Protein AF-A0A948VA20-F1 (afdb_monomer_lite)

Foldseek 3Di:
DQAPVNDDDDDDDDPPDDDDDDDDDQLVQLLCLQQCQLQVQLPLSFWDNDAWDQDEPDPVDDGRDTDGHGNVVSQVVVCVVVVHHDCLSSLLDLSRDHDDDVSVVVSNCSRPPSVPNNVVSVVCVVVVGSDDDDPVVPPD

Structure (mmCIF, N/CA/C/O backbone):
data_AF-A0A948VA20-F1
#
_entry.id   AF-A0A948VA20-F1
#
loop_
_atom_site.group_PDB
_atom_site.id
_atom_site.type_symbol
_atom_site.label_atom_id
_atom_site.label_alt_id
_atom_site.label_comp_id
_atom_site.label_asym_id
_atom_site.label_entity_id
_atom_site.label_seq_id
_atom_site.pdbx_PDB_ins_code
_atom_site.Cartn_x
_atom_site.Cartn_y
_atom_site.Cartn_z
_atom_site.occupancy
_atom_site.B_iso_or_equiv
_atom_site.auth_seq_id
_atom_site.auth_comp_id
_atom_site.auth_asym_id
_atom_site.auth_atom_id
_atom_site.pdbx_PDB_model_num
ATOM 1 N N . GLU A 1 1 ? -3.959 -12.133 2.825 1.00 78.12 1 GLU A N 1
ATOM 2 C CA . GLU A 1 1 ? -4.826 -11.457 1.841 1.00 78.12 1 GLU A CA 1
ATOM 3 C C . GLU A 1 1 ? -4.855 -12.115 0.481 1.00 78.12 1 GLU A C 1
ATOM 5 O O . GLU A 1 1 ? -3.803 -12.298 -0.127 1.00 78.12 1 GLU A O 1
ATOM 10 N N . LYS A 1 2 ? -6.068 -12.437 0.014 1.00 84.75 2 LYS A N 1
ATOM 11 C CA . LYS A 1 2 ? -6.323 -13.165 -1.241 1.00 84.75 2 LYS A CA 1
ATOM 12 C C . LYS A 1 2 ? -5.873 -12.388 -2.480 1.00 84.75 2 LYS A C 1
ATOM 14 O O . LYS A 1 2 ? -5.293 -12.951 -3.403 1.00 84.75 2 LYS A O 1
ATOM 19 N N . PHE A 1 3 ? -6.108 -11.078 -2.486 1.00 91.06 3 PHE A N 1
ATOM 20 C CA . PHE A 1 3 ? -5.858 -10.225 -3.654 1.00 91.06 3 PHE A CA 1
ATOM 21 C C . PHE A 1 3 ? -4.788 -9.150 -3.421 1.00 91.06 3 PHE A C 1
ATOM 23 O O . PHE A 1 3 ? -4.441 -8.408 -4.345 1.00 91.06 3 PHE A O 1
ATOM 30 N N . GLY A 1 4 ? -4.266 -9.036 -2.195 1.00 93.75 4 GLY A N 1
ATOM 31 C CA . GLY A 1 4 ? -3.427 -7.905 -1.802 1.00 93.75 4 GLY A CA 1
ATOM 32 C C . GLY A 1 4 ? -4.128 -6.570 -2.103 1.00 93.75 4 GLY A C 1
ATOM 33 O O . GLY A 1 4 ? -5.341 -6.472 -1.930 1.00 93.75 4 GLY A O 1
ATOM 34 N N . PRO A 1 5 ? -3.418 -5.545 -2.612 1.00 96.06 5 PRO A N 1
ATOM 35 C CA . PRO A 1 5 ? -4.038 -4.262 -2.951 1.00 96.06 5 PRO A CA 1
ATOM 36 C C . PRO A 1 5 ? -4.839 -4.283 -4.268 1.00 96.06 5 PRO A C 1
ATOM 38 O O . PRO A 1 5 ? -5.338 -3.244 -4.693 1.00 96.06 5 PRO A O 1
ATOM 41 N N . ARG A 1 6 ? -4.952 -5.427 -4.963 1.00 95.06 6 ARG A N 1
ATOM 42 C CA . ARG A 1 6 ? -5.687 -5.554 -6.234 1.00 95.06 6 ARG A CA 1
ATOM 43 C C . ARG A 1 6 ? -7.166 -5.862 -5.981 1.00 95.06 6 ARG A C 1
ATOM 45 O O . ARG A 1 6 ? -7.696 -6.866 -6.449 1.00 95.06 6 ARG A O 1
ATOM 52 N N . VAL A 1 7 ? -7.820 -4.984 -5.230 1.00 95.19 7 VAL A N 1
ATOM 53 C CA . VAL A 1 7 ? -9.253 -5.029 -4.918 1.00 95.19 7 VAL A CA 1
ATOM 54 C C . VAL A 1 7 ? -9.805 -3.602 -4.887 1.00 95.19 7 VAL A C 1
ATOM 56 O O . VAL A 1 7 ? -9.100 -2.674 -4.492 1.00 95.19 7 VAL A O 1
ATOM 59 N N . ARG A 1 8 ? -11.051 -3.404 -5.333 1.00 96.12 8 ARG A N 1
ATOM 60 C CA . ARG A 1 8 ? -11.773 -2.131 -5.178 1.00 96.12 8 ARG A CA 1
ATOM 61 C C . ARG A 1 8 ? -12.792 -2.291 -4.060 1.00 96.12 8 ARG A C 1
ATOM 63 O O . ARG A 1 8 ? -13.467 -3.313 -3.995 1.00 96.12 8 ARG A O 1
ATOM 70 N N . LEU A 1 9 ? -12.875 -1.295 -3.187 1.00 96.12 9 LEU A N 1
ATOM 71 C CA . LEU A 1 9 ? -13.745 -1.321 -2.015 1.00 96.12 9 LEU A CA 1
ATOM 72 C C . LEU A 1 9 ? -15.011 -0.502 -2.274 1.00 96.12 9 LEU A C 1
ATOM 74 O O . LEU A 1 9 ? -14.952 0.567 -2.883 1.00 96.12 9 LEU A O 1
ATOM 78 N N . PHE A 1 10 ? -16.136 -0.996 -1.771 1.00 97.56 10 PHE A N 1
ATOM 79 C CA . PHE A 1 10 ? -17.429 -0.319 -1.742 1.00 97.56 10 PHE A CA 1
ATOM 80 C C . PHE A 1 10 ? -18.061 -0.550 -0.365 1.00 97.56 10 PHE A C 1
ATOM 82 O O . PHE A 1 10 ? -17.758 -1.551 0.283 1.00 97.56 10 PHE A O 1
ATOM 89 N N . LYS A 1 11 ? -18.899 0.378 0.105 1.00 97.31 11 LYS A N 1
ATOM 90 C CA . LYS A 1 11 ? -19.542 0.291 1.423 1.00 97.31 11 LYS A CA 1
ATOM 91 C C . LYS A 1 11 ? -20.985 0.782 1.366 1.00 97.31 11 LYS A C 1
ATOM 93 O O . LYS A 1 11 ? -21.271 1.752 0.669 1.00 97.31 11 LYS A O 1
ATOM 98 N N . VAL A 1 12 ? -21.853 0.124 2.130 1.00 97.88 12 VAL A N 1
ATOM 99 C CA . VAL A 1 12 ? -23.261 0.486 2.334 1.00 97.88 12 VAL A CA 1
ATOM 100 C C . VAL A 1 12 ? -23.460 0.761 3.818 1.00 97.88 12 VAL A C 1
ATOM 102 O O . VAL A 1 12 ? -22.980 -0.000 4.654 1.00 97.88 12 VAL A O 1
ATOM 105 N N . PHE A 1 13 ? -24.155 1.850 4.132 1.00 98.00 13 PHE A N 1
ATOM 106 C CA . PHE A 1 13 ? -24.581 2.165 5.491 1.00 98.00 13 PHE A CA 1
ATOM 107 C C . PHE A 1 13 ? -26.040 1.749 5.647 1.00 98.00 13 PHE A C 1
ATOM 109 O O . PHE A 1 13 ? -26.845 1.970 4.743 1.00 98.00 13 PHE A O 1
ATOM 116 N N . THR A 1 14 ? -26.367 1.112 6.764 1.00 97.88 14 THR A N 1
ATOM 117 C CA . THR A 1 14 ? -27.712 0.620 7.053 1.00 97.88 14 THR A CA 1
ATOM 118 C C . THR A 1 14 ? -27.929 0.588 8.559 1.00 97.88 14 THR A C 1
ATOM 120 O O . THR A 1 14 ? -26.983 0.348 9.306 1.00 97.88 14 THR A O 1
ATOM 123 N N . ASP A 1 15 ? -29.173 0.796 8.980 1.00 98.38 15 ASP A N 1
ATOM 124 C CA . ASP A 1 15 ? -29.603 0.630 10.371 1.00 98.38 15 ASP A CA 1
ATOM 125 C C . ASP A 1 15 ? -30.010 -0.821 10.688 1.00 98.38 15 ASP A C 1
ATOM 127 O O . ASP A 1 15 ? -30.439 -1.120 11.802 1.00 98.38 15 ASP A O 1
ATOM 131 N N . LEU A 1 16 ? -29.901 -1.739 9.715 1.00 98.31 16 LEU A N 1
ATOM 132 C CA . LEU A 1 16 ? -30.147 -3.162 9.937 1.00 98.31 16 LEU A CA 1
ATOM 133 C C . LEU A 1 16 ? -29.200 -3.677 11.040 1.00 98.31 16 LEU A C 1
ATOM 135 O O . LEU A 1 16 ? -27.983 -3.520 10.909 1.00 98.31 16 LEU A O 1
ATOM 139 N N . PRO A 1 17 ? -29.713 -4.324 12.102 1.00 97.50 17 PRO A N 1
ATOM 140 C CA . PRO A 1 17 ? -28.861 -4.902 13.131 1.00 97.50 17 PRO A CA 1
ATOM 141 C C . PRO A 1 17 ? -28.063 -6.073 12.546 1.00 97.50 17 PRO A C 1
ATOM 143 O O . PRO A 1 17 ? -28.632 -7.077 12.118 1.00 97.50 17 PRO A O 1
ATOM 146 N N . LEU A 1 18 ? -26.736 -5.942 12.535 1.00 97.56 18 LEU A N 1
ATOM 147 C CA . LEU A 1 18 ? -25.792 -6.937 12.025 1.00 97.56 18 LEU A CA 1
ATOM 148 C C . LEU A 1 18 ? -24.706 -7.211 13.071 1.00 97.56 18 LEU A C 1
ATOM 150 O O . LEU A 1 18 ? -24.316 -6.317 13.821 1.00 97.56 18 LEU A O 1
ATOM 154 N N . SER A 1 19 ? -24.194 -8.442 13.109 1.00 97.31 19 SER A N 1
ATOM 155 C CA . SER A 1 19 ? -22.979 -8.759 13.865 1.00 97.31 19 SER A CA 1
ATOM 156 C C . SER A 1 19 ? -21.757 -8.162 13.168 1.00 97.31 19 SER A C 1
ATOM 158 O O . SER A 1 19 ? -21.627 -8.283 11.951 1.00 97.31 19 SER A O 1
ATOM 160 N N . TYR A 1 20 ? -20.850 -7.554 13.932 1.00 96.44 20 TYR A N 1
ATOM 161 C CA . TYR A 1 20 ? -19.605 -7.002 13.398 1.00 96.44 20 TYR A CA 1
ATOM 162 C C . TYR A 1 20 ? -18.519 -8.073 13.278 1.00 96.44 20 TYR A C 1
ATOM 164 O O . TYR A 1 20 ? -18.370 -8.913 14.166 1.00 96.44 20 TYR A O 1
ATOM 172 N N . ASP A 1 21 ? -17.721 -7.986 12.215 1.00 96.56 21 ASP A N 1
ATOM 173 C CA . ASP A 1 21 ? -16.484 -8.753 12.084 1.00 96.56 21 ASP A CA 1
ATOM 174 C C . ASP A 1 21 ? -15.388 -8.210 13.016 1.00 96.56 21 ASP A C 1
ATOM 176 O O . ASP A 1 21 ? -15.389 -7.038 13.411 1.00 96.56 21 ASP A O 1
ATOM 180 N N . SER A 1 22 ? -14.407 -9.055 13.335 1.00 95.31 22 SER A N 1
ATOM 181 C CA . SER A 1 22 ? -13.212 -8.660 14.083 1.00 95.31 22 SER A CA 1
ATOM 182 C C . SER A 1 22 ? -12.044 -8.310 13.165 1.00 95.31 22 SER A C 1
ATOM 184 O O . SER A 1 22 ? -11.880 -8.869 12.083 1.00 95.31 22 SER A O 1
ATOM 186 N N . TYR A 1 23 ? -11.170 -7.421 13.632 1.00 93.00 23 TYR A N 1
ATOM 187 C CA . TYR A 1 23 ? -9.907 -7.141 12.957 1.00 93.00 23 TYR A CA 1
ATOM 188 C C . TYR A 1 23 ? -8.955 -8.348 13.027 1.00 93.00 23 TYR A C 1
ATOM 190 O O . TYR A 1 23 ? -8.608 -8.799 14.118 1.00 93.00 23 TYR A O 1
ATOM 198 N N . GLU A 1 24 ? -8.474 -8.816 11.871 1.00 91.12 24 GLU A N 1
ATOM 199 C CA . GLU A 1 24 ? -7.494 -9.903 11.769 1.00 91.12 24 GLU A CA 1
ATOM 200 C C . GLU A 1 24 ? -6.161 -9.422 11.156 1.00 91.12 24 GLU A C 1
ATOM 202 O O . GLU A 1 24 ? -6.046 -9.275 9.934 1.00 91.12 24 GLU A O 1
ATOM 207 N N . PRO A 1 25 ? -5.111 -9.181 11.964 1.00 90.69 25 PRO A N 1
ATOM 208 C CA . PRO A 1 25 ? -3.796 -8.827 11.440 1.00 90.69 25 PRO A CA 1
ATOM 209 C C . PRO A 1 25 ? -3.119 -10.023 10.750 1.00 90.69 25 PRO A C 1
ATOM 211 O O . PRO A 1 25 ? -3.191 -11.166 11.205 1.00 90.69 25 PRO A O 1
ATOM 214 N N . PHE A 1 26 ? -2.394 -9.751 9.661 1.00 92.06 26 PHE A N 1
ATOM 215 C CA . PHE A 1 26 ? -1.702 -10.779 8.866 1.00 92.06 26 PHE A CA 1
ATOM 216 C C . PHE A 1 26 ? -0.221 -10.465 8.573 1.00 92.06 26 PHE A C 1
ATOM 218 O O . PHE A 1 26 ? 0.343 -11.005 7.625 1.00 92.06 26 PHE A O 1
ATOM 225 N N . GLY A 1 27 ? 0.407 -9.585 9.362 1.00 93.56 27 GLY A N 1
ATOM 226 C CA . GLY A 1 27 ? 1.838 -9.246 9.243 1.00 93.56 27 GLY A CA 1
ATOM 227 C C . GLY A 1 27 ? 2.180 -8.186 8.185 1.00 93.56 27 GLY A C 1
ATOM 228 O O . GLY A 1 27 ? 3.347 -7.946 7.885 1.00 93.56 27 GLY A O 1
ATOM 229 N N . VAL A 1 28 ? 1.177 -7.531 7.584 1.00 94.69 28 VAL A N 1
ATOM 230 C CA . VAL A 1 28 ? 1.397 -6.536 6.515 1.00 94.69 28 VAL A CA 1
ATOM 231 C C . VAL A 1 28 ? 2.190 -5.321 6.974 1.00 94.69 28 VAL A C 1
ATOM 233 O O . VAL A 1 28 ? 2.962 -4.766 6.196 1.00 94.69 28 VAL A O 1
ATOM 236 N N . THR A 1 29 ? 2.005 -4.895 8.222 1.00 95.06 29 THR A N 1
ATOM 237 C CA . THR A 1 29 ? 2.661 -3.705 8.762 1.00 95.06 29 THR A CA 1
ATOM 238 C C . THR A 1 29 ? 4.165 -3.931 8.843 1.00 95.06 29 THR A C 1
ATOM 240 O O . THR A 1 29 ? 4.948 -3.112 8.362 1.00 95.06 29 THR A O 1
ATOM 243 N N . GLU A 1 30 ? 4.574 -5.065 9.396 1.00 95.06 30 GLU A N 1
ATOM 244 C CA . GLU A 1 30 ? 5.967 -5.467 9.549 1.00 95.06 30 GLU A CA 1
ATOM 245 C C . GLU A 1 30 ? 6.618 -5.699 8.183 1.00 95.06 30 GLU A C 1
ATOM 247 O O . GLU A 1 30 ? 7.685 -5.144 7.908 1.00 95.06 30 GLU A O 1
ATOM 252 N N . PHE A 1 31 ? 5.920 -6.399 7.283 1.00 95.75 31 PHE A N 1
ATOM 253 C CA . PHE A 1 31 ? 6.387 -6.613 5.917 1.00 95.75 31 PHE A CA 1
ATOM 254 C C . PHE A 1 31 ? 6.616 -5.287 5.174 1.00 95.75 31 PHE A C 1
ATOM 256 O O . PHE A 1 31 ? 7.641 -5.085 4.517 1.00 95.75 31 PHE A O 1
ATOM 263 N N . CYS A 1 32 ? 5.683 -4.336 5.285 1.00 96.56 32 CYS A N 1
ATOM 264 C CA . CYS A 1 32 ? 5.785 -3.036 4.621 1.00 96.56 32 CYS A CA 1
ATOM 265 C C . CYS A 1 32 ? 6.960 -2.190 5.134 1.00 96.56 32 CYS A C 1
ATOM 267 O O . CYS A 1 32 ? 7.576 -1.489 4.327 1.00 96.56 32 CYS A O 1
ATOM 269 N N . ARG A 1 33 ? 7.321 -2.293 6.425 1.00 95.44 33 ARG A N 1
ATOM 270 C CA . ARG A 1 33 ? 8.481 -1.583 7.002 1.00 95.44 33 ARG A CA 1
ATOM 271 C C . ARG A 1 33 ? 9.795 -1.959 6.314 1.00 95.44 33 ARG A C 1
ATOM 273 O O . ARG A 1 33 ? 10.649 -1.090 6.132 1.00 95.44 33 ARG A O 1
ATOM 280 N N . VAL A 1 34 ? 9.949 -3.220 5.903 1.00 94.69 34 VAL A N 1
ATOM 281 C CA . VAL A 1 34 ? 11.165 -3.705 5.226 1.00 94.69 34 VAL A CA 1
ATOM 282 C C . VAL A 1 34 ? 11.067 -3.659 3.701 1.00 94.69 34 VAL A C 1
ATOM 284 O O . VAL A 1 34 ? 12.068 -3.406 3.038 1.00 94.69 34 VAL A O 1
ATOM 287 N N . CYS A 1 35 ? 9.879 -3.872 3.127 1.00 95.88 35 CYS A N 1
ATOM 288 C CA . CYS A 1 35 ? 9.719 -4.080 1.689 1.00 95.88 35 CYS A CA 1
ATOM 289 C C . CYS A 1 35 ? 9.947 -2.819 0.850 1.00 95.88 35 CYS A C 1
ATOM 291 O O . CYS A 1 35 ? 10.708 -2.860 -0.113 1.00 95.88 35 CYS A O 1
ATOM 293 N N . LYS A 1 36 ? 9.255 -1.715 1.164 1.00 96.19 36 LYS A N 1
ATOM 294 C CA . LYS A 1 36 ? 9.350 -0.399 0.485 1.00 96.19 36 LYS A CA 1
ATOM 295 C C . LYS A 1 36 ? 9.220 -0.399 -1.055 1.00 96.19 36 LYS A C 1
ATOM 297 O O . LYS A 1 36 ? 9.374 0.643 -1.689 1.00 96.19 36 LYS A O 1
ATOM 302 N N . LYS A 1 37 ? 8.862 -1.524 -1.682 1.00 96.44 37 LYS A N 1
ATOM 303 C CA . LYS A 1 37 ? 8.847 -1.704 -3.143 1.00 96.44 37 LYS A CA 1
ATOM 304 C C . LYS A 1 37 ? 7.877 -0.757 -3.854 1.00 96.44 37 LYS A C 1
ATOM 306 O O . LYS A 1 37 ? 8.173 -0.245 -4.932 1.00 96.44 37 LYS A O 1
ATOM 311 N N . CYS A 1 38 ? 6.733 -0.461 -3.238 1.00 97.69 38 CYS A N 1
ATOM 312 C CA . CYS A 1 38 ? 5.790 0.526 -3.764 1.00 97.69 38 CYS A CA 1
ATOM 313 C C . CYS A 1 38 ? 6.377 1.948 -3.796 1.00 97.69 38 CYS A C 1
ATOM 315 O O . CYS A 1 38 ? 6.131 2.658 -4.769 1.00 97.69 38 CYS A O 1
ATOM 317 N N . ALA A 1 39 ? 7.171 2.340 -2.793 1.00 98.06 39 ALA A N 1
ATOM 318 C CA . ALA A 1 39 ? 7.858 3.630 -2.756 1.00 98.06 39 ALA A CA 1
ATOM 319 C C . ALA A 1 39 ? 8.948 3.715 -3.829 1.00 98.06 39 ALA A C 1
ATOM 321 O O . ALA A 1 39 ? 8.942 4.651 -4.629 1.00 98.06 39 ALA A O 1
ATOM 322 N N . ILE A 1 40 ? 9.781 2.673 -3.937 1.00 96.56 40 ILE A N 1
ATOM 323 C CA . ILE A 1 40 ? 10.849 2.566 -4.946 1.00 96.56 40 ILE A CA 1
ATOM 324 C C . ILE A 1 40 ? 10.293 2.743 -6.365 1.00 96.56 40 ILE A C 1
ATOM 326 O O . ILE A 1 40 ? 10.822 3.520 -7.156 1.00 96.56 40 ILE A O 1
ATOM 330 N N . HIS A 1 41 ? 9.194 2.061 -6.694 1.00 96.69 41 HIS A N 1
ATOM 331 C CA . HIS A 1 41 ? 8.619 2.089 -8.043 1.00 96.69 41 HIS A CA 1
ATOM 332 C C . HIS A 1 41 ? 7.554 3.174 -8.261 1.00 96.69 41 HIS 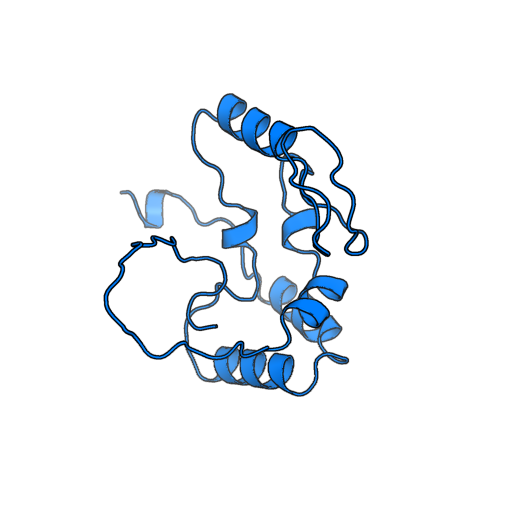A C 1
ATOM 334 O O . HIS A 1 41 ? 6.902 3.186 -9.312 1.00 96.69 41 HIS A O 1
ATOM 340 N N . CYS A 1 42 ? 7.337 4.071 -7.297 1.00 97.94 42 CYS A N 1
ATOM 341 C CA . CYS A 1 42 ? 6.404 5.177 -7.464 1.00 97.94 42 CYS A CA 1
ATOM 342 C C . CYS A 1 42 ? 6.997 6.209 -8.444 1.00 97.94 42 CYS A C 1
ATOM 344 O O . CYS A 1 42 ? 7.981 6.866 -8.108 1.00 97.94 42 CYS A O 1
ATOM 346 N N . PRO A 1 43 ? 6.417 6.421 -9.639 1.00 97.50 43 PRO A N 1
ATOM 347 C CA . PRO A 1 43 ? 7.015 7.318 -10.632 1.00 97.50 43 PRO A CA 1
ATOM 348 C C . PRO A 1 43 ? 7.013 8.792 -10.197 1.00 97.50 43 PRO A C 1
ATOM 350 O O . PRO A 1 43 ? 7.842 9.564 -10.662 1.00 97.50 43 PRO A O 1
ATOM 353 N N . SER A 1 44 ? 6.108 9.183 -9.297 1.00 97.75 44 SER A N 1
ATOM 354 C CA . SER A 1 44 ? 6.037 10.533 -8.727 1.00 97.75 44 SER A CA 1
ATOM 355 C C . SER A 1 44 ? 6.706 10.670 -7.359 1.00 97.75 44 SER A C 1
ATOM 357 O O . SER A 1 44 ? 6.668 11.755 -6.781 1.00 97.75 44 SER A O 1
ATOM 359 N N . GLN A 1 45 ? 7.284 9.584 -6.825 1.00 97.81 45 GLN A N 1
ATOM 360 C CA . GLN A 1 45 ? 7.865 9.534 -5.477 1.00 97.81 45 GLN A CA 1
ATOM 361 C C . GLN A 1 45 ? 6.906 10.095 -4.407 1.00 97.81 45 GLN A C 1
ATOM 363 O O . GLN A 1 45 ? 7.276 10.885 -3.541 1.00 97.81 45 GLN A O 1
ATOM 368 N N . ALA A 1 46 ? 5.631 9.708 -4.512 1.00 97.94 46 ALA A N 1
ATOM 369 C CA . ALA A 1 46 ? 4.561 10.138 -3.616 1.00 97.94 46 ALA A CA 1
ATOM 370 C C . ALA A 1 46 ? 4.472 9.311 -2.323 1.00 97.94 46 ALA A C 1
ATOM 372 O O . ALA A 1 46 ? 3.884 9.775 -1.351 1.00 97.94 46 ALA A O 1
ATOM 373 N N . ILE A 1 47 ? 5.008 8.090 -2.309 1.00 98.12 47 ILE A N 1
ATOM 374 C CA . ILE A 1 47 ? 4.917 7.169 -1.167 1.00 98.12 47 ILE A CA 1
ATOM 375 C C . ILE A 1 47 ? 6.185 7.325 -0.309 1.00 98.12 47 ILE A C 1
ATOM 377 O O . ILE A 1 47 ? 7.282 7.285 -0.872 1.00 98.12 47 ILE A O 1
ATOM 381 N N . PRO A 1 48 ? 6.073 7.493 1.021 1.00 96.69 48 PRO A N 1
ATOM 382 C CA . PRO A 1 48 ? 7.229 7.693 1.890 1.00 96.69 48 PRO A CA 1
ATOM 383 C C . PRO A 1 48 ? 8.046 6.406 2.090 1.00 96.69 48 PRO A C 1
ATOM 385 O O . PRO A 1 48 ? 7.515 5.298 2.057 1.00 96.69 48 PRO A O 1
ATOM 388 N N . TYR A 1 49 ? 9.343 6.568 2.371 1.00 96.00 49 TYR A N 1
ATOM 389 C CA . TYR A 1 49 ? 10.251 5.481 2.781 1.00 96.00 49 TYR A CA 1
ATOM 390 C C . TYR A 1 49 ? 10.370 5.327 4.307 1.00 96.00 49 TYR A C 1
ATOM 392 O O . TYR A 1 49 ? 10.977 4.357 4.774 1.00 96.00 49 TYR A O 1
ATOM 400 N N . GLY A 1 50 ? 9.885 6.320 5.058 1.00 91.38 50 GLY A N 1
ATOM 401 C CA . GLY A 1 50 ? 10.027 6.422 6.509 1.00 91.38 50 GLY A CA 1
ATOM 402 C C . GLY A 1 50 ? 8.997 5.611 7.290 1.00 91.38 50 GLY A C 1
ATOM 403 O O . GLY A 1 50 ? 8.247 4.805 6.733 1.00 91.38 50 GLY A O 1
ATOM 404 N N . ASP A 1 51 ? 8.976 5.842 8.597 1.00 95.75 51 ASP A N 1
ATOM 405 C CA . ASP A 1 51 ? 8.007 5.234 9.500 1.00 95.75 51 ASP A CA 1
ATOM 406 C C . ASP A 1 51 ? 6.615 5.860 9.373 1.00 95.75 51 ASP A C 1
ATOM 408 O O . ASP A 1 51 ? 6.422 6.930 8.791 1.00 95.75 51 ASP A O 1
ATOM 412 N N . MET A 1 52 ? 5.625 5.155 9.919 1.00 97.25 52 MET A N 1
ATOM 413 C CA . MET A 1 52 ? 4.288 5.709 10.091 1.00 97.25 52 MET A CA 1
ATOM 414 C C . MET A 1 52 ? 4.330 6.893 11.058 1.00 97.25 52 MET A C 1
ATOM 416 O O . MET A 1 52 ? 5.085 6.893 12.026 1.00 97.25 52 MET A O 1
ATOM 420 N N . THR A 1 53 ? 3.463 7.865 10.819 1.00 97.44 53 THR A N 1
ATOM 421 C CA . THR A 1 53 ? 3.263 9.037 11.679 1.00 97.44 53 THR A CA 1
ATOM 422 C C . THR A 1 53 ? 1.766 9.232 11.908 1.00 97.44 53 THR A C 1
ATOM 424 O O . THR A 1 53 ? 0.961 8.536 11.287 1.00 97.44 53 THR A O 1
ATOM 427 N N . THR A 1 54 ? 1.380 10.129 12.811 1.00 98.12 54 THR A N 1
ATOM 428 C CA . THR A 1 54 ? 0.002 10.623 12.964 1.00 98.12 54 THR A CA 1
ATOM 429 C C . THR A 1 54 ? -0.254 11.888 12.152 1.00 98.12 54 THR A C 1
ATOM 431 O O . THR A 1 54 ? -1.413 12.239 11.941 1.00 98.12 54 THR A O 1
ATOM 434 N N . GLU A 1 55 ? 0.799 12.533 11.649 1.00 97.25 55 GLU A N 1
ATOM 435 C CA . GLU A 1 55 ? 0.720 13.833 10.986 1.00 97.25 55 GLU A CA 1
ATOM 436 C C . GLU A 1 55 ? 0.758 13.710 9.463 1.00 97.25 55 GLU A C 1
ATOM 438 O O . GLU A 1 55 ? 1.723 13.212 8.878 1.00 97.25 55 GLU A O 1
ATOM 443 N N . GLY A 1 56 ? -0.298 14.198 8.812 1.00 94.88 56 GLY A N 1
ATOM 444 C CA . GLY A 1 56 ? -0.333 14.392 7.370 1.00 94.88 56 GLY A CA 1
ATOM 445 C C . GLY A 1 56 ? 0.600 15.510 6.905 1.00 94.88 56 GLY A C 1
ATOM 446 O O . GLY A 1 56 ? 0.920 16.431 7.651 1.00 94.88 56 GLY A O 1
ATOM 447 N N . HIS A 1 57 ? 1.022 15.451 5.644 1.00 91.75 57 HIS A N 1
ATOM 448 C CA . HIS A 1 57 ? 1.952 16.430 5.073 1.00 91.75 57 HIS A CA 1
ATOM 449 C C . HIS A 1 57 ? 1.252 17.593 4.352 1.00 91.75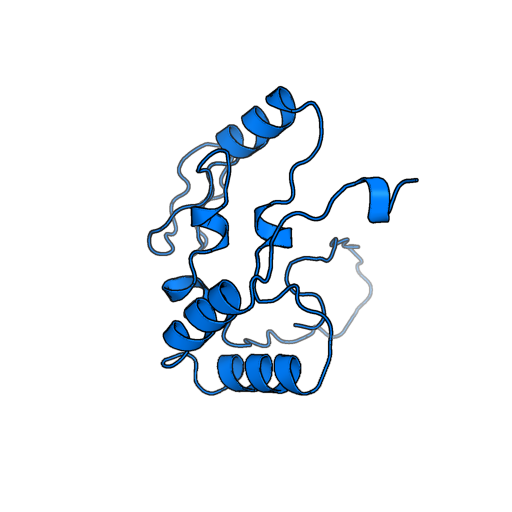 57 HIS A C 1
ATOM 451 O O . HIS A 1 57 ? 1.900 18.588 4.039 1.00 91.75 57 HIS A O 1
ATOM 457 N N . ASN A 1 58 ? -0.042 17.465 4.044 1.00 94.19 58 ASN A N 1
ATOM 458 C CA . ASN A 1 58 ? -0.852 18.504 3.402 1.00 94.19 58 ASN A CA 1
ATOM 459 C C . ASN A 1 58 ? -2.356 18.299 3.660 1.00 94.19 58 ASN A C 1
ATOM 461 O O . ASN A 1 58 ? -2.765 17.330 4.298 1.00 94.19 58 ASN A O 1
ATOM 465 N N . ILE A 1 59 ? -3.187 19.194 3.116 1.00 96.12 59 ILE A N 1
ATOM 466 C CA . ILE A 1 59 ? -4.656 19.160 3.249 1.00 96.12 59 ILE A CA 1
ATOM 467 C C . ILE A 1 59 ? -5.300 17.897 2.662 1.00 96.12 59 ILE A C 1
ATOM 469 O O . ILE A 1 59 ? -6.405 17.525 3.044 1.00 96.12 59 ILE A O 1
ATOM 473 N N . SER A 1 60 ? -4.603 17.210 1.754 1.00 96.88 60 SER A N 1
ATOM 474 C CA . SER A 1 60 ? -5.053 15.948 1.162 1.00 96.88 60 SER A CA 1
ATOM 475 C C . SER A 1 60 ? -4.826 14.755 2.107 1.00 96.88 60 SER A C 1
ATOM 477 O O . SER A 1 60 ? -4.975 13.593 1.719 1.00 96.88 60 SER A O 1
ATOM 479 N N . ASN A 1 61 ? -4.423 14.999 3.355 1.00 97.12 61 ASN A N 1
ATOM 480 C CA . ASN A 1 61 ? -4.217 13.994 4.382 1.00 97.12 61 ASN A CA 1
ATOM 481 C C . ASN A 1 61 ? -5.122 14.249 5.593 1.00 97.12 61 ASN A C 1
ATOM 483 O O . ASN A 1 61 ? -5.155 15.339 6.147 1.00 97.12 61 ASN A O 1
ATOM 487 N N . HIS A 1 62 ? -5.802 13.199 6.054 1.00 96.38 62 HIS A N 1
ATOM 488 C CA . HIS A 1 62 ? -6.519 13.213 7.328 1.00 96.38 62 HIS A CA 1
ATOM 489 C C . HIS A 1 62 ? -5.591 12.746 8.457 1.00 96.38 62 HIS A C 1
ATOM 491 O O . HIS A 1 62 ? -5.380 11.528 8.581 1.00 96.38 62 HIS A O 1
ATOM 497 N N . SER A 1 63 ? -5.042 13.705 9.213 1.00 97.06 63 SER A N 1
ATOM 498 C CA . SER A 1 63 ? -4.174 13.504 10.388 1.00 97.06 63 SER A CA 1
ATOM 499 C C . SER A 1 63 ? -4.892 12.797 11.552 1.00 97.06 63 SER A C 1
ATOM 501 O O . SER A 1 63 ? -6.099 12.556 11.507 1.00 97.06 63 SER A O 1
ATOM 503 N N . GLY A 1 64 ? -4.140 12.424 12.590 1.00 97.44 64 GLY A N 1
ATOM 504 C CA . GLY A 1 64 ? -4.642 11.794 13.818 1.00 97.44 64 GLY A CA 1
ATOM 505 C C . GLY A 1 64 ? -4.702 10.263 13.786 1.00 97.44 64 GLY A C 1
ATOM 506 O O . GLY A 1 64 ? -5.001 9.638 14.797 1.00 97.44 64 GLY A O 1
ATOM 507 N N . VAL A 1 65 ? -4.384 9.637 12.648 1.00 96.69 65 VAL A N 1
ATOM 508 C CA . VAL A 1 65 ? -4.320 8.170 12.509 1.00 96.69 65 VAL A CA 1
ATOM 509 C C . VAL A 1 65 ? -2.894 7.750 12.179 1.00 96.69 65 VAL A C 1
ATOM 511 O O . VAL A 1 65 ? -2.299 8.297 11.251 1.00 96.69 65 VAL A O 1
ATOM 514 N N . LEU A 1 66 ? -2.356 6.761 12.899 1.00 97.38 66 LEU A N 1
ATOM 515 C CA . LEU A 1 66 ? -1.024 6.218 12.632 1.00 97.38 66 LEU A CA 1
ATOM 516 C C . LEU A 1 66 ? -1.012 5.458 11.296 1.00 97.38 66 LEU A C 1
ATOM 518 O O . LEU A 1 66 ? -1.612 4.390 11.185 1.00 97.38 66 LEU A O 1
ATOM 522 N N . LYS A 1 67 ? -0.347 6.009 10.274 1.00 97.06 67 LYS A N 1
ATOM 523 C CA . LYS A 1 67 ? -0.202 5.390 8.941 1.00 97.06 67 LYS A CA 1
ATOM 524 C C . LYS A 1 67 ? 0.958 5.999 8.151 1.00 97.06 67 LYS A C 1
ATOM 526 O O . LYS A 1 67 ? 1.549 7.002 8.546 1.00 97.06 67 LYS A O 1
ATOM 531 N N . TRP A 1 68 ? 1.273 5.406 7.001 1.00 97.75 68 TRP A N 1
ATOM 532 C CA . TRP A 1 68 ? 2.148 6.029 6.006 1.00 97.75 68 TRP A CA 1
ATOM 533 C C . TRP A 1 68 ? 1.363 7.052 5.185 1.00 97.75 68 TRP A C 1
ATOM 535 O O . TRP A 1 68 ? 0.538 6.692 4.342 1.00 97.75 68 TRP A O 1
ATOM 545 N N . TYR A 1 69 ? 1.621 8.335 5.418 1.00 97.69 69 TYR A N 1
ATOM 546 C CA . TYR A 1 69 ? 1.002 9.416 4.659 1.00 97.69 69 TYR A CA 1
ATOM 547 C C . TYR A 1 69 ? 1.695 9.593 3.309 1.00 97.69 69 TYR A C 1
ATOM 549 O O . TYR A 1 69 ? 2.853 9.991 3.227 1.00 97.69 69 TYR A O 1
ATOM 557 N N . SER A 1 70 ? 0.982 9.281 2.227 1.00 97.00 70 SER A N 1
ATOM 558 C CA . SER A 1 70 ? 1.458 9.562 0.870 1.00 97.00 70 SER A CA 1
ATOM 559 C C . SER A 1 70 ? 1.123 10.995 0.459 1.00 97.00 70 SER A C 1
ATOM 561 O O . SER A 1 70 ? 0.088 11.546 0.839 1.00 97.00 70 SER A O 1
ATOM 563 N N . ASN A 1 71 ? 1.971 11.583 -0.382 1.00 97.75 71 ASN A N 1
ATOM 564 C CA . ASN A 1 71 ? 1.699 12.854 -1.037 1.00 97.75 71 ASN A CA 1
ATOM 565 C C . ASN A 1 71 ? 0.749 12.626 -2.229 1.00 97.75 71 ASN A C 1
ATOM 567 O O . ASN A 1 71 ? 1.172 12.374 -3.361 1.00 97.75 71 ASN A O 1
ATOM 571 N N . TYR A 1 72 ? -0.556 12.676 -1.962 1.00 96.88 72 TYR A N 1
ATOM 572 C CA . TYR A 1 72 ? -1.580 12.401 -2.973 1.00 96.88 72 TYR A CA 1
ATOM 573 C C . TYR A 1 72 ? -1.637 13.452 -4.086 1.00 96.88 72 TYR A C 1
ATOM 575 O O . TYR A 1 72 ? -1.985 13.107 -5.212 1.00 96.88 72 TYR A O 1
ATOM 583 N N . GLU A 1 73 ? -1.209 14.687 -3.825 1.00 97.56 73 GLU A N 1
ATOM 584 C CA . GLU A 1 73 ? -1.112 15.737 -4.846 1.00 97.56 73 GLU A CA 1
ATOM 585 C C . GLU A 1 73 ? -0.059 15.376 -5.900 1.00 97.56 73 GLU A C 1
ATOM 587 O O . GLU A 1 73 ? -0.359 15.389 -7.092 1.00 97.56 73 GLU A O 1
ATOM 592 N N . LYS A 1 74 ? 1.135 14.920 -5.488 1.00 97.62 74 LYS A N 1
ATOM 593 C CA . LYS A 1 74 ? 2.154 14.387 -6.414 1.00 97.62 74 LYS A CA 1
ATOM 594 C C . LYS A 1 74 ? 1.659 13.162 -7.183 1.00 97.62 74 LYS A C 1
ATOM 596 O O . LYS A 1 74 ? 1.985 12.988 -8.358 1.00 97.62 74 LYS A O 1
ATOM 601 N N . CYS A 1 75 ? 0.899 12.281 -6.531 1.00 98.00 75 CYS A N 1
ATOM 602 C CA . CYS A 1 75 ? 0.294 11.123 -7.194 1.00 98.00 75 CYS A CA 1
ATOM 603 C C . CYS A 1 75 ? -0.676 11.565 -8.300 1.00 98.00 75 CYS A C 1
ATOM 605 O O . CYS A 1 75 ? -0.557 11.115 -9.440 1.00 98.00 75 CYS A O 1
ATOM 607 N N . PHE A 1 76 ? -1.576 12.495 -7.986 1.00 97.50 76 PHE A N 1
ATOM 608 C CA . PHE A 1 76 ? -2.579 12.991 -8.920 1.00 97.50 76 PHE A CA 1
ATOM 609 C C . PHE A 1 76 ? -1.975 13.831 -10.055 1.00 97.50 76 PHE A C 1
ATOM 611 O O . PHE A 1 76 ? -2.353 13.665 -11.211 1.00 97.50 76 PHE A O 1
ATOM 618 N N . GLN A 1 77 ? -0.961 14.655 -9.774 1.00 97.56 77 GLN A N 1
ATOM 619 C CA . GLN A 1 77 ? -0.203 15.371 -10.809 1.00 97.56 77 GLN A CA 1
ATOM 620 C C . GLN A 1 77 ? 0.394 14.412 -11.847 1.00 97.56 77 GLN A C 1
ATOM 622 O O . GLN A 1 77 ? 0.395 14.704 -13.043 1.00 97.56 77 GLN A O 1
ATOM 627 N N . PHE A 1 78 ? 0.868 13.240 -11.415 1.00 98.19 78 PHE A N 1
ATOM 628 C CA . PHE A 1 78 ? 1.353 12.225 -12.344 1.00 98.19 78 PHE A CA 1
ATOM 629 C C . PHE A 1 78 ? 0.234 11.642 -13.209 1.00 98.19 78 PHE A C 1
ATOM 631 O O . PHE A 1 78 ? 0.454 11.471 -14.404 1.00 98.19 78 PHE A O 1
ATOM 638 N N . TRP A 1 79 ? -0.956 11.398 -12.649 1.00 98.00 79 TRP A N 1
ATOM 639 C CA . TRP A 1 79 ? -2.128 10.959 -13.422 1.00 98.00 79 TRP A CA 1
ATOM 640 C C . TRP A 1 79 ? -2.490 11.982 -14.500 1.00 98.00 79 TRP A C 1
ATOM 642 O O . TRP A 1 79 ? -2.631 11.626 -15.668 1.00 98.00 79 TRP A O 1
ATOM 652 N N . ALA A 1 80 ? -2.546 13.265 -14.131 1.00 97.69 80 ALA A N 1
ATOM 653 C CA . ALA A 1 80 ? -2.794 14.352 -15.073 1.00 97.69 80 ALA A CA 1
ATOM 654 C C . ALA A 1 80 ? -1.743 14.385 -16.197 1.00 97.69 80 ALA A C 1
ATOM 656 O O . ALA A 1 80 ? -2.092 14.515 -17.369 1.00 97.69 80 ALA A O 1
ATOM 657 N N . LYS A 1 81 ? -0.460 14.180 -15.861 1.00 97.50 81 LYS A N 1
ATOM 658 C CA . LYS A 1 81 ? 0.639 14.125 -16.837 1.00 97.50 81 LYS A CA 1
ATOM 659 C C . LYS A 1 81 ? 0.508 12.957 -17.818 1.00 97.50 81 LYS A C 1
ATOM 661 O O . LYS A 1 81 ? 0.764 13.140 -19.005 1.00 97.50 81 LYS A O 1
ATOM 666 N N . ILE A 1 82 ? 0.142 11.763 -17.345 1.00 96.56 82 ILE A N 1
ATOM 667 C CA . ILE A 1 82 ? -0.005 10.577 -18.209 1.00 96.56 82 ILE A CA 1
ATOM 668 C C . ILE A 1 82 ? -1.388 10.475 -18.867 1.00 96.56 82 ILE A C 1
ATOM 670 O O . ILE A 1 82 ? -1.581 9.618 -19.724 1.00 96.56 82 ILE A O 1
ATOM 674 N N . ARG A 1 83 ? -2.331 11.350 -18.489 1.00 96.75 83 ARG A N 1
ATOM 675 C CA . ARG A 1 83 ? -3.724 11.391 -18.968 1.00 96.75 83 ARG A CA 1
ATOM 676 C C . ARG A 1 83 ? -4.496 10.083 -18.756 1.00 96.75 83 ARG A C 1
ATOM 678 O O . ARG A 1 83 ? -5.379 9.747 -19.535 1.00 96.75 83 ARG A O 1
ATOM 685 N N . THR A 1 84 ? -4.153 9.347 -17.704 1.00 94.75 84 THR A N 1
ATOM 686 C CA . THR A 1 84 ? -4.821 8.110 -17.281 1.00 94.75 84 THR A CA 1
ATOM 687 C C . THR A 1 84 ? -4.509 7.840 -15.811 1.00 94.75 84 THR A C 1
ATOM 689 O O . THR A 1 84 ? -3.686 8.521 -15.192 1.00 94.75 84 THR A O 1
ATOM 692 N N . ASP A 1 85 ? -5.156 6.836 -15.239 1.00 94.00 85 ASP A N 1
ATOM 693 C CA . ASP A 1 85 ? -4.804 6.296 -13.938 1.00 94.00 85 ASP A CA 1
ATOM 694 C C . ASP A 1 85 ? -3.439 5.583 -13.935 1.00 94.00 85 ASP A C 1
ATOM 696 O O . ASP A 1 85 ? -3.010 4.925 -14.883 1.00 94.00 85 ASP A O 1
ATOM 700 N N . CYS A 1 86 ? -2.724 5.713 -12.819 1.00 95.81 86 CYS A N 1
ATOM 701 C CA . CYS A 1 86 ? -1.560 4.885 -12.519 1.00 95.81 86 CYS A CA 1
ATOM 702 C C . CYS A 1 86 ? -1.996 3.688 -11.660 1.00 95.81 86 CYS A C 1
ATOM 704 O O . CYS A 1 86 ? -3.049 3.697 -11.038 1.00 95.81 86 CYS A O 1
ATOM 706 N N . ALA A 1 87 ? -1.152 2.667 -11.546 1.00 95.81 87 ALA A N 1
ATOM 707 C CA . ALA A 1 87 ? -1.351 1.565 -10.599 1.00 95.81 87 ALA A CA 1
ATOM 708 C C . ALA A 1 87 ? -0.028 0.864 -10.251 1.00 95.81 87 ALA A C 1
ATOM 710 O O . ALA A 1 87 ? 0.000 -0.316 -9.896 1.00 95.81 87 ALA A O 1
ATOM 711 N N . ASN A 1 88 ? 1.105 1.565 -10.386 1.00 96.50 88 ASN A N 1
ATOM 712 C CA . ASN A 1 88 ? 2.421 0.944 -10.230 1.00 96.50 88 ASN A CA 1
ATOM 713 C C . ASN A 1 88 ? 2.631 0.363 -8.829 1.00 96.50 88 ASN A C 1
ATOM 715 O O . ASN A 1 88 ? 3.145 -0.746 -8.729 1.00 96.50 88 ASN A O 1
ATOM 719 N N . CYS A 1 89 ? 2.171 1.045 -7.778 1.00 97.62 89 CYS A N 1
ATOM 720 C CA . CYS A 1 89 ? 2.229 0.544 -6.403 1.00 97.62 89 CYS A CA 1
ATOM 721 C C . CYS A 1 89 ? 1.476 -0.788 -6.228 1.00 97.62 89 CYS A C 1
ATOM 723 O O . CYS A 1 89 ? 2.011 -1.713 -5.620 1.00 97.62 89 CYS A O 1
ATOM 725 N N . ILE A 1 90 ? 0.284 -0.919 -6.822 1.00 96.81 90 ILE A N 1
ATOM 726 C CA . ILE A 1 90 ? -0.521 -2.151 -6.801 1.00 96.81 90 ILE A CA 1
ATOM 727 C C . ILE A 1 90 ? 0.205 -3.260 -7.572 1.00 96.81 90 ILE A C 1
ATOM 729 O O . ILE A 1 90 ? 0.363 -4.375 -7.079 1.00 96.81 90 ILE A O 1
ATOM 733 N N . ARG A 1 91 ? 0.689 -2.954 -8.780 1.00 95.00 91 ARG A N 1
ATOM 734 C CA . ARG A 1 91 ? 1.358 -3.908 -9.677 1.00 95.00 91 ARG A CA 1
ATOM 735 C C . ARG A 1 91 ? 2.618 -4.527 -9.069 1.00 95.00 91 ARG A C 1
ATOM 737 O O . ARG A 1 91 ? 2.847 -5.719 -9.256 1.00 95.00 91 ARG A O 1
ATOM 744 N N . VAL A 1 92 ? 3.444 -3.733 -8.387 1.00 96.12 92 VAL A N 1
ATOM 745 C CA . VAL A 1 92 ? 4.724 -4.208 -7.829 1.00 96.12 92 VAL A CA 1
ATOM 746 C C . VAL A 1 92 ? 4.588 -4.861 -6.457 1.00 96.12 92 VAL A C 1
ATOM 748 O O . VAL A 1 92 ? 5.533 -5.502 -6.008 1.00 96.12 92 VAL A O 1
ATOM 751 N N . CYS A 1 93 ? 3.444 -4.706 -5.786 1.00 96.50 93 CYS A N 1
ATOM 752 C CA . CYS A 1 93 ? 3.248 -5.205 -4.432 1.00 96.50 93 CYS A CA 1
ATOM 753 C C . CYS A 1 93 ? 3.453 -6.735 -4.352 1.00 96.50 93 CYS A C 1
ATOM 755 O O . CYS A 1 93 ? 2.830 -7.477 -5.123 1.00 96.50 93 CYS A O 1
ATOM 757 N N . PRO A 1 94 ? 4.268 -7.240 -3.406 1.00 94.94 94 PRO A N 1
ATOM 758 C CA . PRO A 1 94 ? 4.408 -8.680 -3.174 1.00 94.94 94 PRO A CA 1
ATOM 759 C C . PRO A 1 94 ? 3.111 -9.386 -2.762 1.00 94.94 94 PRO A C 1
ATOM 761 O O . PRO A 1 94 ? 2.969 -10.574 -3.006 1.00 94.94 94 PRO A O 1
ATOM 764 N N . PHE A 1 95 ? 2.110 -8.677 -2.235 1.00 94.44 95 PHE A N 1
ATOM 765 C CA . PHE A 1 95 ? 0.802 -9.281 -1.940 1.00 94.44 95 PHE A CA 1
ATOM 766 C C . PHE A 1 95 ? -0.104 -9.452 -3.172 1.00 94.44 95 PHE A C 1
ATOM 768 O O . PHE A 1 95 ? -1.127 -10.120 -3.079 1.00 94.44 95 PHE A O 1
ATOM 775 N N . ASN A 1 96 ? 0.258 -8.900 -4.336 1.00 91.81 96 ASN A N 1
ATOM 776 C CA . ASN A 1 96 ? -0.531 -8.982 -5.577 1.00 91.81 96 ASN A CA 1
ATOM 777 C C . ASN A 1 96 ? -0.215 -10.239 -6.428 1.00 91.81 96 ASN A C 1
ATOM 779 O O . ASN A 1 96 ? -0.497 -10.291 -7.629 1.00 91.81 96 ASN A O 1
ATOM 783 N N . LYS A 1 97 ? 0.439 -11.253 -5.852 1.00 89.56 97 LYS A N 1
ATOM 784 C CA . LYS A 1 97 ? 0.704 -12.514 -6.564 1.00 89.56 97 LYS A CA 1
ATOM 785 C C . LYS A 1 97 ? -0.555 -13.384 -6.610 1.00 89.56 97 LYS A C 1
ATOM 787 O O . LYS A 1 97 ? -1.388 -13.260 -5.712 1.00 89.56 97 LYS A O 1
ATOM 792 N N . PRO A 1 98 ? -0.713 -14.252 -7.628 1.00 87.44 98 PRO A N 1
ATOM 793 C CA . PRO A 1 98 ? -1.800 -15.229 -7.645 1.00 87.44 98 PRO A CA 1
ATOM 794 C C . PRO A 1 98 ? -1.694 -16.212 -6.469 1.00 87.44 98 PRO A C 1
ATOM 796 O O . PRO A 1 98 ? -0.652 -16.314 -5.812 1.00 87.44 98 PRO A O 1
ATOM 799 N N . GLU A 1 99 ? -2.785 -16.923 -6.208 1.00 87.56 99 GLU A N 1
ATOM 800 C CA . GLU A 1 99 ? -2.797 -18.096 -5.328 1.00 87.56 99 GLU A CA 1
ATOM 801 C C . GLU A 1 99 ? -1.879 -19.195 -5.877 1.00 87.56 99 GLU A C 1
ATOM 803 O O . GLU A 1 99 ? -1.538 -19.211 -7.065 1.00 87.56 99 GLU A O 1
ATOM 808 N N . GLY A 1 100 ? -1.447 -20.094 -4.998 1.00 89.62 100 GLY A N 1
ATOM 809 C CA . GLY A 1 100 ? -0.573 -21.203 -5.343 1.00 89.62 100 GLY A CA 1
ATOM 810 C C . GLY A 1 100 ? 0.369 -21.533 -4.198 1.00 89.62 100 GLY A C 1
ATOM 811 O O . GLY A 1 100 ? 0.851 -20.636 -3.506 1.00 89.62 100 GLY A O 1
ATOM 812 N N . LEU A 1 101 ? 0.692 -22.821 -4.062 1.00 91.06 101 LEU A N 1
ATOM 813 C CA . LEU A 1 101 ? 1.383 -23.398 -2.904 1.00 91.06 101 LEU A CA 1
ATOM 814 C C . LEU A 1 101 ? 2.603 -22.586 -2.439 1.00 91.06 101 LEU A C 1
ATOM 816 O O . LEU A 1 101 ? 2.750 -22.322 -1.249 1.00 91.06 101 LEU A O 1
ATOM 820 N N . LEU A 1 102 ? 3.444 -22.126 -3.372 1.00 91.38 102 LEU A N 1
ATOM 821 C CA . LEU A 1 102 ? 4.614 -21.300 -3.052 1.00 91.38 102 LEU A CA 1
ATOM 822 C C . LEU A 1 102 ? 4.240 -19.931 -2.462 1.00 91.38 102 LEU A C 1
ATOM 824 O O . LEU A 1 102 ? 4.779 -19.538 -1.431 1.00 91.38 102 LEU A O 1
ATOM 828 N N . HIS A 1 103 ? 3.326 -19.189 -3.092 1.00 91.50 103 HIS A N 1
ATOM 829 C CA . HIS A 1 103 ? 2.920 -17.871 -2.593 1.00 91.50 103 HIS A CA 1
ATOM 830 C C . HIS A 1 103 ? 2.084 -17.979 -1.320 1.00 91.50 103 HIS A C 1
ATOM 832 O O . HIS A 1 103 ? 2.152 -17.100 -0.465 1.00 91.50 103 HIS A O 1
ATOM 838 N N . ASP A 1 104 ? 1.308 -19.049 -1.174 1.00 91.88 104 ASP A N 1
ATOM 839 C CA . ASP A 1 104 ? 0.501 -19.297 0.016 1.00 91.88 104 ASP A CA 1
ATOM 840 C C . ASP A 1 104 ? 1.402 -19.617 1.213 1.00 91.88 104 ASP A C 1
ATOM 842 O O . ASP A 1 104 ? 1.203 -19.048 2.286 1.00 91.88 104 ASP A O 1
ATOM 846 N N . LEU A 1 105 ? 2.475 -20.391 1.004 1.00 92.75 105 LEU A N 1
ATOM 847 C CA . LEU A 1 105 ? 3.521 -20.606 2.004 1.00 92.75 105 LEU A CA 1
ATOM 848 C C . LEU A 1 105 ? 4.236 -19.301 2.383 1.00 92.75 105 LEU A C 1
ATOM 850 O O . LEU A 1 105 ? 4.461 -19.049 3.563 1.00 92.75 105 LEU A O 1
ATOM 854 N N . VAL A 1 106 ? 4.556 -18.441 1.410 1.00 92.62 106 VAL A N 1
ATOM 855 C CA . VAL A 1 106 ? 5.163 -17.125 1.684 1.00 92.62 106 VAL A CA 1
ATOM 856 C C . VAL A 1 106 ? 4.217 -16.236 2.497 1.00 92.62 106 VAL A C 1
ATOM 858 O O . VAL A 1 106 ? 4.641 -15.633 3.477 1.00 92.62 106 VAL A O 1
ATOM 861 N N . ARG A 1 107 ? 2.925 -16.171 2.149 1.00 92.56 107 ARG A N 1
ATOM 862 C CA . ARG A 1 107 ? 1.932 -15.399 2.920 1.00 92.56 107 ARG A CA 1
ATOM 863 C C . ARG A 1 107 ? 1.744 -15.968 4.327 1.00 92.56 107 ARG A C 1
ATOM 865 O O . ARG A 1 107 ? 1.619 -15.197 5.275 1.00 92.56 107 ARG A O 1
ATOM 872 N N . TRP A 1 108 ? 1.747 -17.293 4.469 1.00 92.69 108 TRP A N 1
ATOM 873 C CA . TRP A 1 108 ? 1.735 -17.952 5.771 1.00 92.69 108 TRP A CA 1
ATOM 874 C C . TRP A 1 108 ? 2.984 -17.584 6.579 1.00 92.69 108 TRP A C 1
ATOM 876 O O . TRP A 1 108 ? 2.854 -17.215 7.742 1.00 92.69 108 TRP A O 1
ATOM 886 N N . HIS A 1 109 ? 4.170 -17.585 5.965 1.00 93.38 109 HIS A N 1
ATOM 887 C CA . HIS A 1 109 ? 5.404 -17.170 6.627 1.00 93.38 109 HIS A CA 1
ATOM 888 C C . HIS A 1 109 ? 5.331 -15.720 7.111 1.00 93.38 109 HIS A C 1
ATOM 890 O O . HIS A 1 109 ? 5.563 -15.484 8.289 1.00 93.38 109 HIS A O 1
ATOM 896 N N . ILE A 1 110 ? 4.939 -14.773 6.250 1.00 93.62 110 ILE A N 1
ATOM 897 C CA . ILE A 1 110 ? 4.814 -13.348 6.612 1.00 93.62 110 ILE A CA 1
ATOM 898 C C . ILE A 1 110 ? 3.867 -13.165 7.810 1.00 93.62 110 ILE A C 1
ATOM 900 O O . ILE A 1 110 ? 4.136 -12.374 8.712 1.00 93.62 110 ILE A O 1
ATOM 904 N N . LYS A 1 111 ? 2.777 -13.944 7.863 1.00 92.38 111 LYS A N 1
ATOM 905 C CA . LYS A 1 111 ? 1.819 -13.903 8.977 1.00 92.38 111 LYS A CA 1
ATOM 906 C C . LYS A 1 111 ? 2.420 -14.379 10.309 1.00 92.38 111 LYS A C 1
ATOM 908 O O . LYS A 1 111 ? 2.020 -13.863 11.348 1.00 92.38 111 LYS A O 1
ATOM 913 N N . HIS A 1 112 ? 3.345 -15.341 10.300 1.00 92.31 112 HIS A N 1
ATOM 914 C CA . HIS A 1 112 ? 3.846 -15.992 11.522 1.00 92.31 112 HIS A CA 1
ATOM 915 C C . HIS A 1 112 ? 5.272 -15.572 11.923 1.00 92.31 112 HIS A C 1
ATOM 917 O O . HIS A 1 112 ? 5.613 -15.623 13.103 1.00 92.31 112 HIS A O 1
ATOM 923 N N . PHE A 1 113 ? 6.102 -15.131 10.974 1.00 92.62 113 PHE A N 1
ATOM 924 C CA . PHE A 1 113 ? 7.526 -14.833 11.172 1.00 92.62 113 PHE A CA 1
ATOM 925 C C . PHE A 1 113 ? 7.960 -13.476 10.575 1.00 92.62 113 PHE A C 1
ATOM 927 O O . PHE A 1 113 ? 8.994 -13.403 9.910 1.00 92.62 113 PHE A O 1
ATOM 934 N N . PRO A 1 114 ? 7.262 -12.363 10.872 1.00 85.88 114 PRO A N 1
ATOM 935 C CA . PRO A 1 114 ? 7.473 -11.061 10.216 1.00 85.88 114 PRO A CA 1
ATOM 936 C C . PRO A 1 114 ? 8.895 -10.476 10.340 1.00 85.88 114 PRO A C 1
ATOM 938 O O . PRO A 1 114 ? 9.306 -9.597 9.586 1.00 85.88 114 PRO A O 1
ATOM 941 N N . ARG A 1 115 ? 9.697 -10.953 11.301 1.00 83.94 115 ARG A N 1
ATOM 942 C CA . ARG A 1 115 ? 11.096 -10.517 11.477 1.00 83.94 115 ARG A CA 1
ATOM 943 C C . ARG A 1 115 ? 12.037 -11.030 10.380 1.00 83.94 115 ARG A C 1
ATOM 945 O O . ARG A 1 115 ? 13.161 -10.545 10.284 1.00 83.94 115 ARG A O 1
ATOM 952 N N . LEU A 1 116 ? 11.604 -11.998 9.574 1.00 86.69 116 LEU A N 1
ATOM 953 C CA . LEU A 1 116 ? 12.421 -12.678 8.567 1.00 86.69 116 LEU A CA 1
ATOM 954 C C . LEU A 1 116 ? 12.002 -12.331 7.128 1.00 86.69 116 LEU A C 1
ATOM 956 O O . LEU A 1 116 ? 12.365 -13.034 6.190 1.00 86.69 116 LEU A O 1
ATOM 960 N N . ASP A 1 117 ? 11.297 -11.214 6.935 1.00 89.25 117 ASP A N 1
ATOM 961 C CA . ASP A 1 117 ? 10.715 -10.846 5.638 1.00 89.25 117 ASP A CA 1
ATOM 962 C C . ASP A 1 117 ? 11.719 -10.241 4.637 1.00 89.25 117 ASP A C 1
ATOM 964 O O . ASP A 1 117 ? 11.487 -10.250 3.427 1.00 89.25 117 ASP A O 1
ATOM 968 N N . SER A 1 118 ? 12.864 -9.721 5.094 1.00 88.50 118 SER A N 1
ATOM 969 C CA . SER A 1 118 ? 13.836 -9.033 4.220 1.00 88.50 118 SER A CA 1
ATOM 970 C C . SER A 1 118 ? 14.369 -9.906 3.060 1.00 88.50 118 SER A C 1
ATOM 972 O O . SER A 1 118 ? 14.376 -9.439 1.915 1.00 88.50 118 SER A O 1
ATOM 974 N N . PRO A 1 119 ? 14.749 -11.184 3.273 1.00 91.38 119 P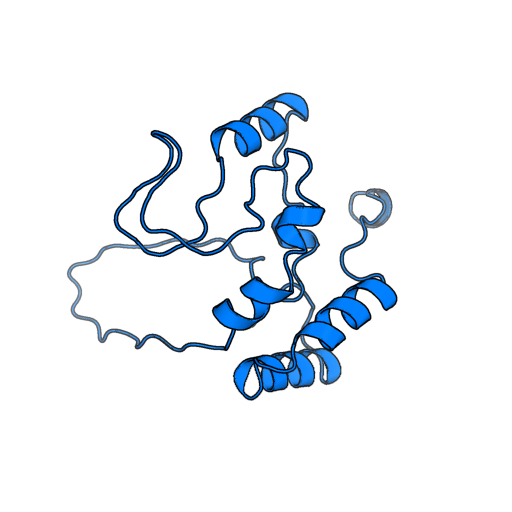RO A N 1
ATOM 975 C CA . PRO A 1 119 ? 15.085 -12.100 2.181 1.00 91.38 119 PRO A CA 1
ATOM 976 C C . PRO A 1 119 ? 13.946 -12.315 1.175 1.00 91.38 119 PRO A C 1
ATOM 978 O O . PRO A 1 119 ? 14.211 -12.396 -0.023 1.00 91.38 119 PRO A O 1
ATOM 981 N N . ILE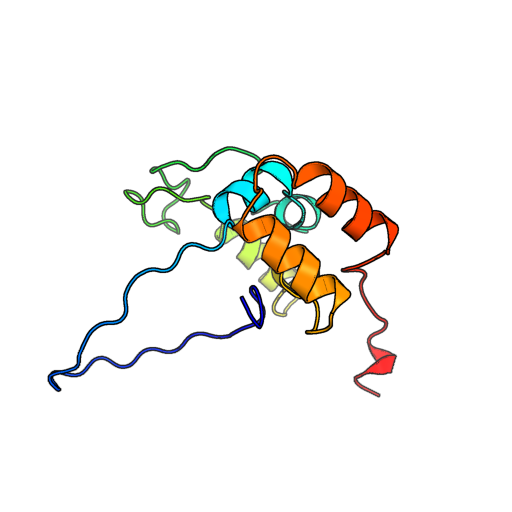 A 1 120 ? 12.688 -12.356 1.627 1.00 92.00 120 ILE A N 1
ATOM 982 C CA . ILE A 1 120 ? 11.516 -12.583 0.763 1.00 92.00 120 ILE A CA 1
ATOM 983 C C . ILE A 1 120 ? 11.388 -11.464 -0.267 1.00 92.00 120 ILE A C 1
ATOM 985 O O . ILE A 1 120 ? 11.140 -11.724 -1.443 1.00 92.00 120 ILE A O 1
ATOM 989 N N . VAL A 1 121 ? 11.619 -10.219 0.153 1.00 90.81 121 VAL A N 1
ATOM 990 C CA . VAL A 1 121 ? 11.582 -9.051 -0.738 1.00 90.81 121 VAL A CA 1
ATO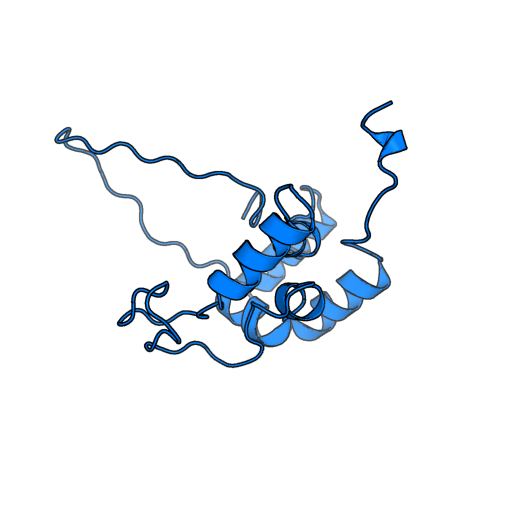M 991 C C . VAL A 1 121 ? 12.643 -9.171 -1.836 1.00 90.81 121 VAL A C 1
ATOM 993 O O . VAL A 1 121 ? 12.336 -8.978 -3.010 1.00 90.81 121 VAL A O 1
ATOM 996 N N . LYS A 1 122 ? 13.873 -9.568 -1.481 1.00 90.50 122 LYS A N 1
ATOM 997 C CA . LYS A 1 122 ? 14.964 -9.760 -2.453 1.00 90.50 122 LYS A CA 1
ATOM 998 C C . LYS A 1 122 ? 14.665 -10.887 -3.442 1.00 90.50 122 LYS A C 1
ATOM 1000 O O . LYS A 1 122 ? 14.966 -10.762 -4.626 1.00 90.50 122 LYS A O 1
ATOM 1005 N N . ILE A 1 123 ? 14.062 -11.976 -2.968 1.00 92.50 123 ILE A N 1
ATOM 1006 C CA . ILE A 1 123 ? 13.642 -13.092 -3.823 1.00 92.50 123 ILE A CA 1
ATOM 1007 C C . ILE A 1 123 ? 12.530 -12.642 -4.784 1.00 92.50 123 ILE A C 1
ATOM 1009 O O . ILE A 1 123 ? 12.576 -12.995 -5.961 1.00 92.50 123 ILE A O 1
ATOM 1013 N N . ASP A 1 124 ? 11.576 -11.818 -4.330 1.00 92.88 124 ASP A N 1
ATOM 1014 C CA . ASP A 1 124 ? 10.523 -11.254 -5.192 1.00 92.88 124 ASP A CA 1
ATOM 1015 C C . ASP A 1 124 ? 11.110 -10.459 -6.372 1.00 92.88 124 ASP A C 1
ATOM 1017 O O . ASP A 1 124 ? 10.631 -10.569 -7.505 1.00 92.88 124 ASP A O 1
ATOM 1021 N N . ASP A 1 125 ? 12.169 -9.686 -6.116 1.00 90.62 125 ASP A N 1
ATOM 1022 C CA . ASP A 1 125 ? 12.905 -8.938 -7.139 1.00 90.62 125 ASP A CA 1
ATOM 1023 C C . ASP A 1 125 ? 13.700 -9.854 -8.078 1.00 90.62 125 ASP A C 1
ATOM 1025 O O . ASP A 1 125 ? 13.624 -9.691 -9.300 1.00 90.62 125 ASP A O 1
ATOM 1029 N N . LEU A 1 126 ? 14.416 -10.843 -7.530 1.00 92.06 126 LEU A N 1
ATOM 1030 C CA . LEU A 1 126 ? 15.224 -11.797 -8.298 1.00 92.06 126 LEU A CA 1
ATOM 1031 C C . LEU A 1 126 ? 14.370 -12.608 -9.281 1.00 92.06 126 LEU A C 1
ATOM 1033 O O . LEU A 1 126 ? 14.735 -12.762 -10.445 1.00 92.06 126 LEU A O 1
ATOM 1037 N N . LEU A 1 127 ? 13.198 -13.068 -8.837 1.00 91.31 127 LEU A N 1
ATOM 1038 C CA . LEU A 1 127 ? 12.232 -13.784 -9.676 1.00 91.31 127 LEU A CA 1
ATOM 1039 C C . LEU A 1 127 ? 11.552 -12.870 -10.713 1.00 91.31 127 LEU A C 1
ATOM 1041 O O . LEU A 1 127 ? 10.777 -13.329 -11.552 1.00 91.31 127 LEU A O 1
ATOM 1045 N N . GLY A 1 128 ? 11.846 -11.567 -10.691 1.00 88.88 128 GLY A N 1
ATOM 1046 C CA . GLY A 1 128 ? 11.362 -10.603 -11.667 1.00 88.88 128 GLY A CA 1
ATOM 1047 C C . GLY A 1 128 ? 9.881 -10.275 -11.515 1.00 88.88 128 GLY A C 1
ATOM 1048 O O . GLY A 1 128 ? 9.256 -9.806 -12.475 1.00 88.88 128 GLY A O 1
ATOM 1049 N N . TYR A 1 129 ? 9.302 -10.504 -10.335 1.00 90.62 129 TYR A N 1
ATOM 1050 C CA . TYR A 1 129 ? 7.908 -10.182 -10.110 1.00 90.62 129 TYR A CA 1
ATOM 1051 C C . TYR A 1 129 ? 7.662 -8.674 -10.101 1.00 90.62 129 TYR A C 1
ATOM 1053 O O . TYR A 1 129 ? 8.461 -7.867 -9.626 1.00 90.62 129 TYR A O 1
ATOM 1061 N N . GLY A 1 130 ? 6.487 -8.290 -10.605 1.00 87.19 130 GLY A N 1
ATOM 1062 C CA . GLY A 1 130 ? 6.104 -6.887 -10.686 1.00 87.19 130 GLY A CA 1
ATOM 1063 C C . GLY A 1 130 ? 6.817 -6.132 -11.807 1.00 87.19 130 GLY A C 1
ATOM 1064 O O . GLY A 1 130 ? 6.926 -4.916 -11.716 1.00 87.19 130 GLY A O 1
ATOM 1065 N N . LYS A 1 131 ? 7.288 -6.793 -12.874 1.00 90.12 131 LYS A N 1
ATOM 1066 C CA . LYS A 1 131 ? 7.702 -6.130 -14.129 1.00 90.12 131 LYS A CA 1
ATOM 1067 C C . LYS A 1 131 ? 6.488 -5.724 -14.973 1.00 90.12 131 LYS A C 1
ATOM 1069 O O . LYS A 1 131 ? 5.414 -6.320 -14.867 1.00 90.12 131 LYS A O 1
ATOM 1074 N N . GLN A 1 132 ? 6.628 -4.676 -15.785 1.00 88.62 132 GLN A N 1
ATOM 1075 C CA . GLN A 1 132 ? 5.590 -4.306 -16.751 1.00 88.62 132 GLN A CA 1
ATOM 1076 C C . GLN A 1 132 ? 5.548 -5.345 -17.873 1.00 88.62 132 GLN A C 1
ATOM 1078 O O . GLN A 1 132 ? 6.585 -5.805 -18.351 1.00 88.62 132 GLN A O 1
ATOM 1083 N N . LYS A 1 133 ? 4.339 -5.730 -18.280 1.00 88.31 133 LYS A N 1
ATOM 1084 C CA . LYS A 1 133 ? 4.119 -6.613 -19.428 1.00 88.31 133 LYS A CA 1
ATOM 1085 C C . LYS A 1 133 ? 3.776 -5.765 -20.650 1.00 88.31 133 LYS A C 1
ATOM 1087 O O . LYS A 1 133 ? 3.230 -4.674 -20.508 1.00 88.31 133 LYS A O 1
ATOM 1092 N N . ARG A 1 134 ? 4.096 -6.264 -21.845 1.00 90.81 134 ARG A N 1
ATOM 1093 C CA . ARG A 1 134 ? 3.743 -5.583 -23.098 1.00 90.81 134 ARG A CA 1
ATOM 1094 C C . ARG A 1 134 ? 2.218 -5.544 -23.249 1.00 90.81 134 ARG A C 1
ATOM 1096 O O . ARG A 1 134 ? 1.572 -6.574 -23.060 1.00 90.81 134 ARG A O 1
ATOM 1103 N N . ALA A 1 135 ? 1.668 -4.375 -23.583 1.00 89.31 135 ALA A N 1
ATOM 1104 C CA . ALA A 1 135 ? 0.220 -4.159 -23.696 1.00 89.31 135 ALA A CA 1
ATOM 1105 C C . ALA A 1 135 ? -0.435 -5.097 -24.722 1.00 89.31 135 ALA A C 1
ATOM 1107 O O . ALA A 1 135 ? -1.507 -5.643 -24.471 1.00 89.31 135 ALA A O 1
ATOM 1108 N N . ASN A 1 136 ? 0.280 -5.377 -25.813 1.00 91.75 136 ASN A N 1
ATOM 1109 C CA . ASN A 1 136 ? -0.158 -6.260 -26.889 1.00 91.75 136 ASN A CA 1
ATOM 1110 C C . ASN A 1 136 ? -0.401 -7.723 -26.477 1.00 91.75 136 ASN A C 1
ATOM 1112 O O . ASN A 1 136 ? -0.970 -8.485 -27.243 1.00 91.75 136 ASN A O 1
ATOM 1116 N N . ARG A 1 137 ? 0.035 -8.142 -25.282 1.00 89.81 137 ARG A N 1
ATOM 1117 C CA . ARG A 1 137 ? -0.283 -9.474 -24.747 1.00 89.81 137 ARG A CA 1
ATOM 1118 C C . ARG A 1 137 ? -1.698 -9.580 -24.172 1.00 89.81 137 ARG A C 1
ATOM 1120 O O . ARG A 1 137 ? -2.099 -10.684 -23.825 1.00 89.81 137 ARG A O 1
ATOM 1127 N N . TYR A 1 138 ? -2.393 -8.459 -23.990 1.00 86.62 138 TYR A N 1
ATOM 1128 C CA . TYR A 1 138 ? -3.683 -8.398 -23.294 1.00 86.62 138 TYR A CA 1
ATOM 1129 C C . TYR A 1 138 ? -4.766 -7.664 -24.082 1.00 86.62 138 TYR A C 1
ATOM 1131 O O . TYR A 1 138 ? -5.928 -8.023 -23.962 1.00 86.62 138 TYR A O 1
ATOM 1139 N N . TRP A 1 139 ? -4.387 -6.629 -24.835 1.00 85.81 139 TRP A N 1
ATOM 1140 C CA . TRP A 1 139 ? -5.320 -5.681 -25.454 1.00 85.81 139 TRP A CA 1
ATOM 1141 C C . TRP A 1 139 ? -5.331 -5.730 -26.988 1.00 85.81 139 TRP A C 1
ATOM 1143 O O . TRP A 1 139 ? -5.840 -4.802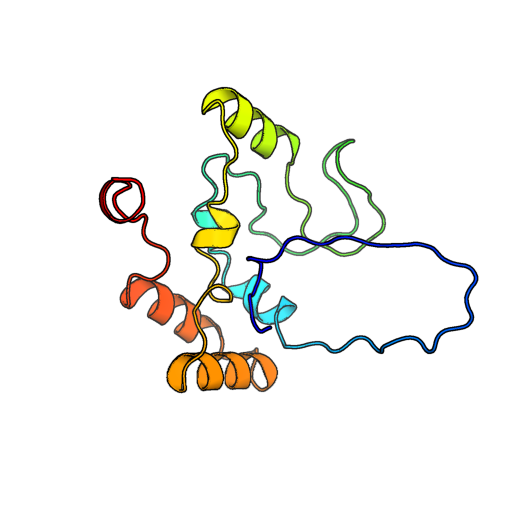 -27.610 1.00 85.81 139 TRP A O 1
ATOM 1153 N N . ASN A 1 140 ? -4.735 -6.768 -27.582 1.00 67.50 140 ASN A N 1
ATOM 1154 C CA . ASN A 1 140 ? -4.775 -7.014 -29.024 1.00 67.50 140 ASN A CA 1
ATOM 1155 C C . ASN A 1 140 ? -5.892 -7.988 -29.380 1.00 67.50 140 ASN A C 1
ATOM 1157 O O . ASN A 1 140 ? -6.013 -8.995 -28.646 1.00 67.50 140 ASN A O 1
#

Radius of gyration: 17.26 Å; chains: 1; bounding box: 45×43×43 Å

Secondary structure (DSSP, 8-state):
--STT----------S--PPPPP---SHHHHHHHH-HHHHT-TT--S-SS--BS--SSTTS--SS-B----HHHHHHHHHHHTS---HHHHH-GGGSPPSHHHHHHHHHHHH-GGG-HHHHHHHHHTTTTPPPPGGGT--

Sequence (140 aa):
EKFGPRVRLFKVFTDLPLSYDSYEPFGVTEFCRVCKKCAIHCPSQAIPYGDMTTEGHNISNHSGVLKWYSNYEKCFQFWAKIRTDCANCIRVCPFNKPEGLLHDLVRWHIKHFPRLDSPIVKIDDLLGYGKQKRANRYWN

pLDDT: mean 93.97, std 4.35, range [67.5, 98.38]